Protein AF-A0A3S5DCQ7-F1 (afdb_monomer)

Radius of gyration: 18.46 Å; Cα contacts (8 Å, |Δi|>4): 56; chains: 1; bounding box: 39×28×53 Å

Sequence (82 aa):
MVNTLDAALENWGRHIYQATGREVINAPGAGAAGGMGAALLGLLNAELRAGVEIVVETLQLEQAVKDADLVMTGEGRLARQA

Solvent-accessible surface area (backbone atoms only — not comparable to full-atom values): 5179 Å² total; per-residue (Å²): 108,67,72,59,51,50,55,49,50,53,52,48,35,52,51,38,24,74,77,59,73,33,87,29,78,86,40,86,61,14,63,40,90,85,38,49,34,26,48,38,44,35,75,68,68,47,82,91,71,61,69,65,56,57,51,40,60,73,67,41,42,70,72,73,50,68,86,53,96,74,88,86,86,86,83,90,78,93,62,94,77,129

Mean predicted aligned error: 4.5 Å

Foldseek 3Di:
DVVVLVVVLVVVQVVLCVVAVDRQPPPPCCCPPNRVNSCCCRPVVDDDDDPVVVVCVVVVVCVVCVPPPDDDDDDDDDDPDD

pLDDT: mean 94.62, std 7.1, range [55.72, 98.31]

InterPro domains:
  IPR004381 Glycerate kinase [PF02595] (1-81)
  IPR004381 Glycerate kinase [PTHR21599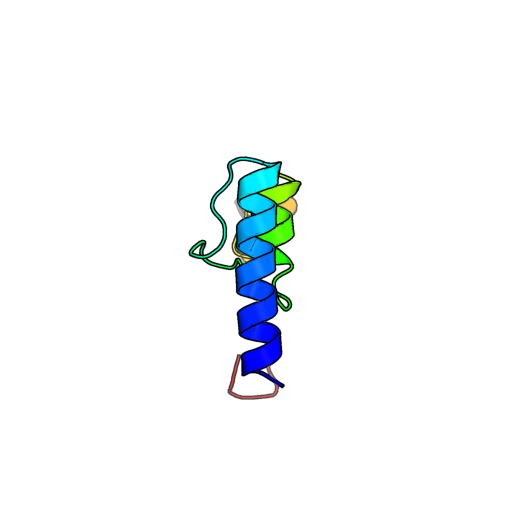]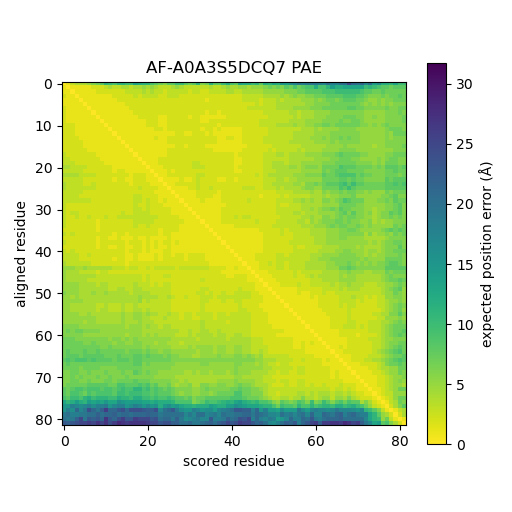 (1-81)
  IPR018193 Glycerate kinase, flavodoxin-like fold [G3DSA:3.90.1510.10] (1-59)
  IPR018197 Glycerate kinase, restriction-enzyme-like fold [G3DSA:3.40.50.10350] (60-81)
  IPR036129 Glycerate kinase superfamily [SSF110738] (1-81)

Organism: Salmonella enterica I (NCBI:txid59201)

Structure (mmCIF, N/CA/C/O backbone):
data_AF-A0A3S5DCQ7-F1
#
_entry.id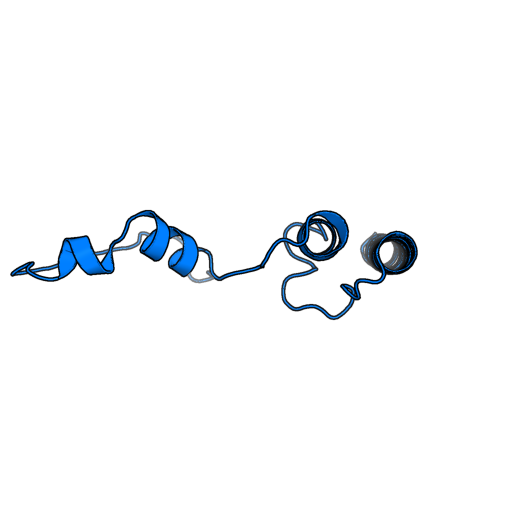   AF-A0A3S5DCQ7-F1
#
loop_
_atom_site.group_PDB
_atom_site.id
_atom_site.type_symbol
_atom_site.label_atom_id
_atom_site.label_alt_id
_atom_site.label_comp_id
_atom_site.label_asym_id
_atom_site.label_entity_id
_atom_site.label_seq_id
_atom_site.pdbx_PDB_ins_code
_atom_site.Cartn_x
_atom_site.Cartn_y
_atom_site.Cartn_z
_atom_site.occupancy
_atom_site.B_iso_or_equiv
_atom_site.auth_seq_id
_atom_site.auth_comp_id
_atom_site.auth_asym_id
_atom_site.auth_atom_id
_atom_site.pdbx_PDB_model_num
ATOM 1 N N . MET A 1 1 ? 0.011 -5.409 -26.400 1.00 86.88 1 MET A N 1
ATOM 2 C CA . MET A 1 1 ? -0.411 -4.401 -25.403 1.00 86.88 1 MET A CA 1
ATOM 3 C C . MET A 1 1 ? 0.312 -4.593 -24.076 1.00 86.88 1 MET A C 1
ATOM 5 O O . MET A 1 1 ? 1.058 -3.699 -23.720 1.00 86.88 1 MET A O 1
ATOM 9 N N . VAL A 1 2 ? 0.186 -5.743 -23.396 1.00 95.94 2 VAL A N 1
ATOM 10 C CA . VAL A 1 2 ? 0.881 -5.995 -22.110 1.00 95.94 2 VAL A CA 1
ATOM 11 C C . VAL A 1 2 ? 2.401 -5.833 -22.224 1.00 95.94 2 VAL A C 1
ATOM 13 O O . VAL A 1 2 ? 2.948 -4.993 -21.531 1.00 95.94 2 VAL A O 1
ATOM 16 N N . ASN A 1 3 ? 3.064 -6.503 -23.175 1.00 97.81 3 ASN A N 1
ATOM 17 C CA . ASN A 1 3 ? 4.524 -6.380 -23.358 1.00 97.81 3 ASN A CA 1
ATOM 18 C C . ASN A 1 3 ? 4.989 -4.937 -23.630 1.00 97.81 3 ASN A C 1
ATOM 20 O O . ASN A 1 3 ? 6.081 -4.542 -23.245 1.00 97.81 3 ASN A O 1
ATOM 24 N N . THR A 1 4 ? 4.161 -4.141 -24.314 1.00 98.00 4 THR A N 1
ATOM 25 C CA . THR A 1 4 ? 4.460 -2.730 -24.592 1.00 98.00 4 THR A CA 1
ATOM 26 C C . THR A 1 4 ? 4.397 -1.896 -23.314 1.00 98.00 4 THR A C 1
ATOM 28 O O . THR A 1 4 ? 5.258 -1.050 -23.099 1.00 98.00 4 THR A O 1
ATOM 31 N N . LEU A 1 5 ? 3.388 -2.137 -22.472 1.00 96.94 5 LEU A N 1
ATOM 32 C CA . LEU A 1 5 ? 3.230 -1.452 -21.189 1.00 96.94 5 LEU A CA 1
ATOM 33 C C . LEU A 1 5 ? 4.291 -1.896 -20.179 1.00 96.94 5 LEU A C 1
ATOM 35 O O . LEU A 1 5 ? 4.809 -1.057 -19.458 1.00 96.94 5 LEU A O 1
ATOM 39 N N . ASP A 1 6 ? 4.660 -3.173 -20.177 1.00 97.12 6 ASP A N 1
ATOM 40 C CA . ASP A 1 6 ? 5.728 -3.717 -19.337 1.00 97.12 6 ASP A CA 1
ATOM 41 C C . ASP A 1 6 ? 7.080 -3.052 -19.648 1.00 97.12 6 ASP A C 1
ATOM 43 O O . ASP A 1 6 ? 7.697 -2.447 -18.773 1.00 97.12 6 ASP A O 1
ATOM 47 N N . ALA A 1 7 ? 7.465 -2.997 -20.929 1.00 97.69 7 ALA A N 1
ATOM 48 C CA . ALA A 1 7 ? 8.669 -2.283 -21.359 1.00 97.69 7 ALA A CA 1
ATOM 49 C C . ALA A 1 7 ? 8.609 -0.771 -21.053 1.00 97.69 7 ALA A C 1
ATOM 51 O O . ALA A 1 7 ? 9.622 -0.145 -20.731 1.00 97.69 7 ALA A O 1
ATOM 52 N N . ALA A 1 8 ? 7.4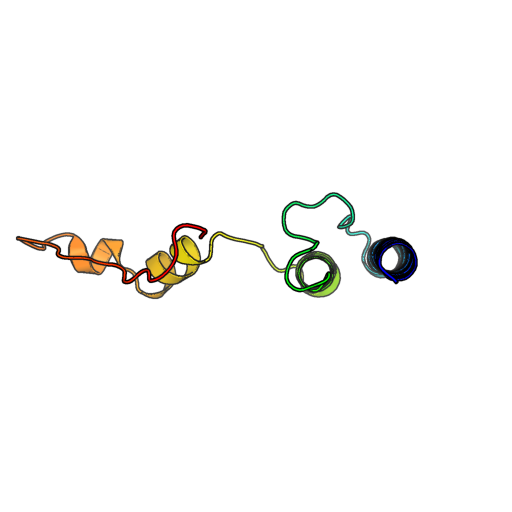23 -0.156 -21.144 1.00 97.50 8 ALA A N 1
ATOM 53 C CA . ALA A 1 8 ? 7.235 1.243 -20.768 1.00 97.50 8 ALA A CA 1
ATOM 54 C C . ALA A 1 8 ? 7.393 1.464 -19.252 1.00 97.50 8 ALA A C 1
ATOM 56 O O . ALA A 1 8 ? 7.992 2.460 -18.849 1.00 97.50 8 ALA A O 1
ATOM 57 N N . LEU A 1 9 ? 6.917 0.536 -18.417 1.00 97.44 9 LEU A N 1
ATOM 58 C CA . LEU A 1 9 ? 7.080 0.581 -16.962 1.00 97.44 9 LEU A CA 1
ATOM 59 C C . LEU A 1 9 ? 8.531 0.328 -16.533 1.00 97.44 9 LEU A C 1
ATOM 61 O O . LEU A 1 9 ? 9.011 0.975 -15.602 1.00 97.44 9 LEU A O 1
ATOM 65 N N . GLU A 1 10 ? 9.266 -0.523 -17.249 1.00 97.38 10 GLU A N 1
ATOM 66 C CA . GLU A 1 10 ? 10.707 -0.696 -17.043 1.00 97.38 10 GLU A CA 1
ATOM 67 C C . GLU A 1 10 ? 11.468 0.610 -17.340 1.00 97.38 10 GLU A C 1
ATOM 69 O O . GLU A 1 10 ? 12.277 1.073 -16.531 1.00 97.38 10 GLU A O 1
ATOM 74 N N . ASN A 1 11 ? 11.161 1.262 -18.469 1.00 97.62 11 ASN A N 1
ATOM 75 C CA . ASN A 1 11 ? 11.698 2.587 -18.800 1.00 97.62 11 ASN A CA 1
ATOM 76 C C . ASN A 1 11 ? 11.352 3.630 -17.732 1.00 97.62 11 ASN A C 1
ATOM 78 O O . ASN A 1 11 ? 12.209 4.420 -17.335 1.00 97.62 11 ASN A O 1
ATOM 82 N N . TRP A 1 12 ? 10.111 3.618 -17.248 1.00 97.25 12 TRP A N 1
ATOM 83 C CA . TRP A 1 12 ? 9.649 4.521 -16.203 1.00 97.25 12 TRP A CA 1
ATOM 84 C C . TRP A 1 12 ? 10.453 4.369 -14.908 1.00 97.25 12 TRP A C 1
ATOM 86 O O . TRP A 1 12 ? 10.985 5.355 -14.394 1.00 97.25 12 TRP A O 1
ATOM 96 N N . GLY A 1 13 ? 10.628 3.136 -14.426 1.00 97.88 13 GLY A N 1
ATOM 97 C CA . GLY A 1 13 ? 11.439 2.852 -13.243 1.00 97.88 13 GLY A CA 1
ATOM 98 C C . GLY A 1 13 ? 12.899 3.293 -13.400 1.00 97.88 13 GLY A C 1
ATOM 99 O O . GLY A 1 13 ? 13.469 3.867 -12.471 1.00 97.88 13 GLY A O 1
ATOM 100 N N . ARG A 1 14 ? 13.491 3.117 -14.593 1.00 98.00 14 ARG A N 1
ATOM 101 C CA . ARG A 1 14 ? 14.841 3.628 -14.894 1.00 98.00 14 ARG A CA 1
ATOM 102 C C . ARG A 1 14 ? 14.922 5.151 -14.812 1.00 98.00 14 ARG A C 1
ATOM 104 O O . ARG A 1 14 ? 15.877 5.671 -14.241 1.00 98.00 14 ARG A O 1
ATOM 111 N N . HIS A 1 15 ? 13.939 5.870 -15.350 1.00 97.88 15 HIS A N 1
ATOM 112 C CA . HIS A 1 15 ? 13.922 7.334 -15.291 1.00 97.88 15 HIS A CA 1
ATOM 113 C C . HIS A 1 15 ? 13.724 7.866 -13.869 1.00 97.88 15 HIS A C 1
ATOM 115 O O . HIS A 1 15 ? 14.384 8.835 -13.496 1.00 97.88 15 HIS A O 1
ATOM 121 N N . ILE A 1 16 ? 12.894 7.211 -13.051 1.00 97.94 16 ILE A N 1
ATOM 122 C CA . ILE A 1 16 ? 12.785 7.526 -11.619 1.00 97.94 16 ILE A CA 1
ATOM 123 C C . ILE A 1 16 ? 14.152 7.397 -10.939 1.00 97.94 16 ILE A C 1
ATOM 125 O O . ILE A 1 16 ? 14.569 8.318 -10.233 1.00 97.94 16 ILE A O 1
ATOM 129 N N . TYR A 1 17 ? 14.863 6.287 -11.166 1.00 97.88 17 TYR A N 1
ATOM 130 C CA . TYR A 1 17 ? 16.186 6.067 -10.579 1.00 97.88 17 TYR A CA 1
ATOM 131 C C . TYR A 1 17 ? 17.186 7.142 -11.015 1.00 97.88 17 TYR A C 1
ATOM 133 O O . TYR A 1 17 ? 17.879 7.714 -10.181 1.00 97.88 17 TYR A O 1
ATOM 141 N N . GLN A 1 18 ? 17.219 7.487 -12.302 1.00 98.00 18 GLN A N 1
ATOM 142 C CA . GLN A 1 18 ? 18.087 8.554 -12.811 1.00 98.00 18 GLN A CA 1
ATOM 143 C C . GLN A 1 18 ? 17.777 9.920 -12.184 1.00 98.00 18 GLN A C 1
ATOM 145 O O . GLN A 1 18 ? 18.697 10.678 -11.891 1.00 98.00 18 GLN A O 1
ATOM 150 N N . ALA A 1 19 ? 16.497 10.239 -11.980 1.00 97.69 19 ALA A N 1
ATOM 151 C CA . ALA A 1 19 ? 16.073 11.532 -11.449 1.00 97.69 19 ALA A CA 1
ATOM 152 C C . ALA A 1 19 ? 16.253 11.659 -9.927 1.00 97.69 19 ALA A C 1
ATOM 154 O O . ALA A 1 19 ? 16.438 12.765 -9.425 1.00 97.69 19 ALA A O 1
ATOM 155 N N . THR A 1 20 ? 16.166 10.551 -9.187 1.00 97.19 20 THR A N 1
ATOM 156 C CA . THR A 1 20 ? 16.034 10.582 -7.717 1.00 97.19 20 THR A CA 1
ATOM 157 C C . THR A 1 20 ? 17.048 9.721 -6.965 1.00 97.19 20 THR A C 1
ATOM 159 O O . THR A 1 20 ? 17.145 9.822 -5.744 1.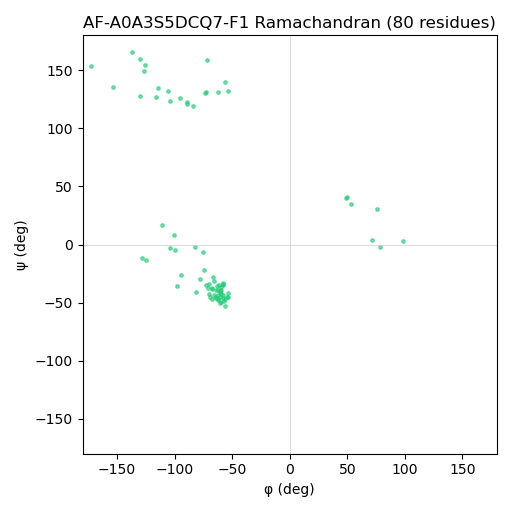00 97.19 20 THR A O 1
ATOM 162 N N . GLY A 1 21 ? 17.782 8.851 -7.663 1.00 96.75 21 GLY A N 1
ATOM 163 C CA . GLY A 1 21 ? 18.667 7.840 -7.079 1.00 96.75 21 GLY A CA 1
ATOM 164 C C . GLY A 1 21 ? 17.942 6.671 -6.401 1.00 96.75 21 GLY A C 1
ATOM 165 O O . GLY A 1 21 ? 18.596 5.817 -5.808 1.00 96.75 21 GLY A O 1
ATOM 166 N N . ARG A 1 22 ? 16.604 6.617 -6.454 1.00 95.62 22 ARG A N 1
ATOM 167 C CA . ARG A 1 22 ? 15.792 5.610 -5.755 1.00 95.62 22 ARG A CA 1
ATOM 168 C C . ARG A 1 22 ? 15.454 4.441 -6.662 1.00 95.62 22 ARG A C 1
ATOM 170 O O . ARG A 1 22 ? 14.895 4.620 -7.743 1.00 95.62 22 ARG A O 1
ATOM 177 N N . GLU A 1 23 ? 15.775 3.236 -6.210 1.00 95.56 23 GLU A N 1
ATOM 178 C CA . GLU A 1 23 ? 15.451 2.005 -6.924 1.00 95.56 23 GLU A CA 1
ATOM 179 C C . GLU A 1 23 ? 14.019 1.555 -6.598 1.00 95.56 23 GLU A C 1
ATOM 181 O O . GLU A 1 23 ? 13.689 1.300 -5.443 1.00 95.56 23 GLU A O 1
ATOM 186 N N . VAL A 1 24 ? 13.160 1.470 -7.622 1.00 96.69 24 VAL A N 1
ATOM 187 C CA . VAL A 1 24 ? 11.729 1.134 -7.456 1.00 96.69 24 VAL A CA 1
ATOM 188 C C . VAL A 1 24 ? 11.259 -0.058 -8.290 1.00 96.69 24 VAL A C 1
ATOM 190 O O . VAL A 1 24 ? 10.176 -0.571 -8.036 1.00 96.69 24 VAL A O 1
ATOM 193 N N . ILE A 1 25 ? 12.050 -0.522 -9.268 1.00 95.56 25 ILE A N 1
ATOM 194 C CA . ILE A 1 25 ? 11.639 -1.570 -10.226 1.00 95.56 25 ILE A CA 1
ATOM 195 C C . ILE A 1 25 ? 11.264 -2.873 -9.508 1.00 95.56 25 ILE A C 1
ATOM 197 O O . ILE A 1 25 ? 10.252 -3.485 -9.832 1.00 95.56 25 ILE A O 1
ATOM 201 N N . ASN A 1 26 ? 12.053 -3.260 -8.504 1.00 94.38 26 ASN A N 1
ATOM 202 C CA . ASN A 1 26 ? 11.856 -4.496 -7.745 1.00 94.38 26 ASN A CA 1
ATOM 203 C C . ASN A 1 26 ? 11.169 -4.267 -6.389 1.00 94.38 26 ASN A C 1
ATOM 205 O O . ASN A 1 26 ? 11.102 -5.182 -5.569 1.00 94.38 26 ASN A O 1
ATOM 209 N N . ALA A 1 27 ? 10.688 -3.049 -6.118 1.00 95.50 27 ALA A N 1
ATOM 210 C CA . ALA A 1 27 ? 10.087 -2.739 -4.831 1.00 95.50 27 ALA A CA 1
ATOM 211 C C . ALA A 1 27 ? 8.695 -3.398 -4.708 1.00 95.50 27 ALA A C 1
ATOM 213 O O . ALA A 1 27 ? 7.862 -3.258 -5.613 1.00 95.50 27 ALA A O 1
ATOM 214 N N . PRO A 1 28 ? 8.396 -4.096 -3.594 1.00 95.50 28 PRO A N 1
ATOM 215 C CA . PRO A 1 28 ? 7.066 -4.641 -3.349 1.00 95.50 28 PRO A CA 1
ATOM 216 C C . PRO A 1 28 ? 5.989 -3.555 -3.453 1.00 95.50 28 PRO A C 1
ATOM 218 O O . PRO A 1 28 ? 6.129 -2.468 -2.901 1.00 95.50 28 PRO A O 1
ATOM 221 N N . GLY A 1 29 ? 4.913 -3.837 -4.191 1.00 94.25 29 GLY A N 1
ATOM 222 C CA . GLY A 1 29 ? 3.823 -2.881 -4.405 1.00 94.25 29 GLY A CA 1
ATOM 223 C C . GLY A 1 29 ? 4.100 -1.785 -5.445 1.00 94.25 29 GLY A C 1
ATOM 224 O O . GLY A 1 29 ? 3.187 -1.027 -5.762 1.00 94.25 29 GLY A O 1
ATOM 225 N N . ALA A 1 30 ? 5.288 -1.724 -6.059 1.00 96.38 30 ALA A N 1
ATOM 226 C CA . ALA A 1 30 ? 5.601 -0.734 -7.096 1.00 96.38 30 ALA A CA 1
ATOM 227 C C . ALA A 1 30 ? 4.645 -0.790 -8.304 1.00 96.38 30 ALA A C 1
ATOM 229 O O . ALA A 1 30 ? 4.288 0.244 -8.870 1.00 96.38 30 ALA A O 1
ATOM 230 N N . GLY A 1 31 ? 4.169 -1.986 -8.664 1.00 95.38 31 GLY A N 1
ATOM 231 C CA . GLY A 1 31 ? 3.190 -2.191 -9.736 1.00 95.38 31 GLY A CA 1
ATOM 232 C C . GLY A 1 31 ? 1.748 -1.796 -9.385 1.00 95.38 31 GLY A C 1
ATOM 233 O O . GLY A 1 31 ? 0.885 -1.827 -10.264 1.00 95.38 31 GLY A O 1
ATOM 234 N N . ALA A 1 32 ? 1.458 -1.422 -8.132 1.00 95.75 32 ALA A N 1
ATOM 235 C CA . ALA A 1 32 ? 0.108 -1.070 -7.696 1.00 95.75 32 ALA A CA 1
ATOM 236 C C . ALA A 1 32 ? -0.484 0.061 -8.550 1.00 95.75 32 ALA A C 1
ATOM 238 O O . ALA A 1 32 ? 0.214 1.008 -8.928 1.00 95.75 32 ALA A O 1
ATOM 239 N N . ALA A 1 33 ? -1.776 -0.072 -8.867 1.00 94.81 33 ALA A N 1
ATOM 240 C CA . ALA A 1 33 ? -2.514 0.844 -9.738 1.00 94.81 33 ALA A CA 1
ATOM 241 C C . ALA A 1 33 ? -1.784 1.157 -11.065 1.00 94.81 33 ALA A C 1
ATOM 243 O O . ALA A 1 33 ? -1.775 2.295 -11.526 1.00 94.81 33 ALA A O 1
ATOM 244 N N . GLY A 1 34 ? -1.148 0.145 -11.672 1.00 94.44 34 GLY A N 1
ATOM 245 C CA . GLY A 1 34 ? -0.491 0.269 -12.977 1.00 94.44 34 GLY A CA 1
ATOM 246 C C . GLY A 1 34 ? 0.854 0.999 -12.944 1.00 94.44 34 GLY A C 1
ATOM 247 O O . GLY A 1 34 ? 1.202 1.660 -13.916 1.00 94.44 34 GLY A O 1
ATOM 248 N N . GLY A 1 35 ? 1.599 0.907 -11.837 1.00 95.69 35 GLY A N 1
ATOM 249 C CA . GLY A 1 35 ? 2.908 1.559 -11.676 1.00 95.69 35 GLY A CA 1
ATOM 250 C C . GLY A 1 35 ? 2.873 2.881 -10.903 1.00 95.69 35 GLY A C 1
ATOM 251 O O . GLY A 1 35 ? 3.910 3.524 -10.728 1.00 95.69 35 GLY A O 1
ATOM 252 N N . MET A 1 36 ? 1.703 3.290 -10.398 1.00 96.88 36 MET A N 1
ATOM 253 C CA . MET A 1 36 ? 1.585 4.459 -9.521 1.00 96.88 36 MET A CA 1
ATOM 254 C C . MET A 1 36 ? 2.354 4.254 -8.211 1.00 96.88 36 MET A C 1
ATOM 256 O O . MET A 1 36 ? 2.975 5.194 -7.721 1.00 96.88 36 MET A O 1
ATOM 260 N N . GLY A 1 37 ? 2.384 3.024 -7.683 1.00 96.69 37 GLY A N 1
ATOM 261 C CA . GLY A 1 37 ? 3.194 2.679 -6.510 1.00 96.69 37 GLY A CA 1
ATOM 262 C C . GLY A 1 37 ? 4.669 3.059 -6.685 1.00 96.69 37 GLY A C 1
ATOM 263 O O . GLY A 1 37 ? 5.244 3.707 -5.815 1.00 96.69 37 GLY A O 1
ATOM 264 N N . ALA A 1 38 ? 5.260 2.761 -7.848 1.00 97.31 38 ALA A N 1
ATOM 265 C CA . ALA A 1 38 ? 6.638 3.128 -8.176 1.00 97.31 38 ALA A CA 1
ATOM 266 C C . ALA A 1 38 ? 6.862 4.650 -8.154 1.00 97.31 38 ALA A C 1
ATOM 268 O O . ALA A 1 38 ? 7.876 5.122 -7.640 1.00 97.31 38 ALA A O 1
ATOM 269 N N . ALA A 1 39 ? 5.903 5.425 -8.673 1.00 97.06 39 ALA A N 1
ATOM 270 C CA . ALA A 1 39 ? 5.974 6.884 -8.669 1.00 97.06 39 ALA A CA 1
ATOM 271 C C . ALA A 1 39 ? 5.916 7.458 -7.244 1.00 97.06 39 ALA A C 1
ATOM 273 O O . ALA A 1 39 ? 6.705 8.338 -6.907 1.00 97.06 39 ALA A O 1
ATOM 274 N N . LEU A 1 40 ? 5.028 6.939 -6.391 1.00 97.75 40 LEU A N 1
ATOM 275 C CA . LEU A 1 40 ? 4.904 7.376 -4.997 1.00 97.75 40 LEU A CA 1
ATOM 276 C C . LEU A 1 40 ? 6.181 7.072 -4.192 1.00 97.75 40 LEU A C 1
ATOM 278 O O . LEU A 1 40 ? 6.701 7.957 -3.511 1.00 97.75 40 LEU A O 1
ATOM 282 N N . LEU A 1 41 ? 6.730 5.860 -4.326 1.00 96.88 41 LEU A N 1
ATOM 283 C CA . LEU A 1 41 ? 7.982 5.448 -3.676 1.00 96.88 41 LEU A CA 1
ATOM 284 C C . LEU A 1 41 ? 9.183 6.293 -4.142 1.00 96.88 41 LEU A C 1
ATOM 286 O O . LEU A 1 41 ? 9.993 6.777 -3.343 1.00 96.88 41 LEU A O 1
ATOM 290 N N . GLY A 1 42 ? 9.310 6.459 -5.459 1.00 96.88 42 GLY A N 1
ATOM 291 C CA . GLY A 1 42 ? 10.483 7.051 -6.091 1.00 96.88 42 GLY A CA 1
ATOM 292 C C . GLY A 1 42 ? 10.501 8.573 -6.081 1.00 96.88 42 GLY A C 1
ATOM 293 O O . GLY A 1 42 ? 11.543 9.167 -5.837 1.00 96.88 42 GLY A O 1
ATOM 294 N N . LEU A 1 43 ? 9.361 9.219 -6.323 1.00 97.50 43 LEU A N 1
ATOM 295 C CA . LEU A 1 43 ? 9.292 10.674 -6.494 1.00 97.50 43 LEU A CA 1
ATOM 296 C C . LEU A 1 43 ? 8.857 11.401 -5.224 1.00 97.50 43 LEU A C 1
ATOM 298 O O . LEU A 1 43 ? 9.332 12.502 -4.963 1.00 97.50 43 LEU A O 1
ATOM 302 N N . LEU A 1 44 ? 7.955 10.800 -4.443 1.00 97.00 44 LEU A N 1
ATOM 303 C CA . LEU A 1 44 ? 7.383 11.439 -3.253 1.00 97.00 44 LEU A CA 1
ATOM 304 C C . LEU A 1 44 ? 7.966 10.911 -1.944 1.00 97.00 44 LEU A C 1
ATOM 306 O O . LEU A 1 44 ? 7.601 11.411 -0.885 1.00 97.00 44 LEU A O 1
ATOM 310 N N . ASN A 1 45 ? 8.856 9.913 -2.003 1.00 93.12 45 ASN A N 1
ATOM 311 C CA . ASN A 1 45 ? 9.345 9.213 -0.815 1.00 93.12 45 ASN A CA 1
ATOM 312 C C . ASN A 1 45 ? 8.204 8.675 0.064 1.00 93.12 45 ASN A C 1
ATOM 314 O O . ASN A 1 45 ? 8.300 8.694 1.289 1.00 93.12 45 ASN A O 1
ATOM 318 N N . ALA A 1 46 ? 7.108 8.245 -0.561 1.00 96.12 46 ALA A N 1
ATOM 319 C CA . ALA A 1 46 ? 6.006 7.634 0.159 1.00 96.12 46 ALA A CA 1
ATOM 320 C C . ALA A 1 46 ? 6.397 6.236 0.651 1.00 96.12 46 ALA A C 1
ATOM 322 O O . ALA A 1 46 ? 7.279 5.587 0.089 1.00 96.12 46 ALA A O 1
ATOM 323 N N . GLU A 1 47 ? 5.683 5.756 1.661 1.00 94.31 47 GLU A N 1
ATOM 324 C CA . GLU A 1 47 ? 5.771 4.386 2.147 1.00 94.31 47 GLU A CA 1
ATOM 325 C C . GLU A 1 4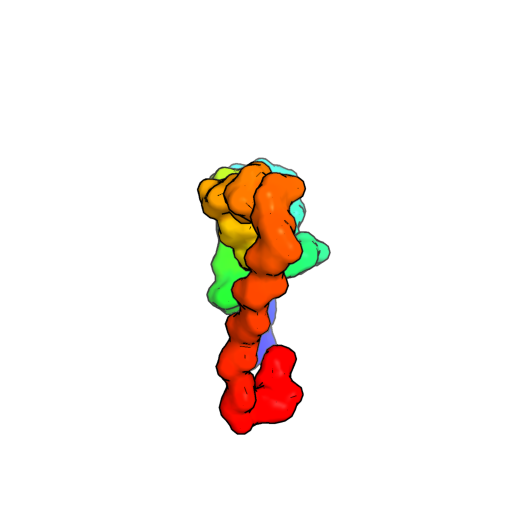7 ? 4.523 3.615 1.705 1.00 94.31 47 GLU A C 1
ATOM 327 O O . GLU A 1 47 ? 3.399 4.099 1.852 1.00 94.31 47 GLU A O 1
ATOM 332 N N . LEU A 1 48 ? 4.709 2.416 1.149 1.00 93.81 48 LEU A N 1
ATOM 333 C CA . LEU A 1 48 ? 3.599 1.514 0.857 1.00 93.81 48 LEU A CA 1
ATOM 334 C C . LEU A 1 48 ? 3.341 0.628 2.071 1.00 93.81 48 LEU A C 1
ATOM 336 O O . LEU A 1 48 ? 4.217 -0.121 2.495 1.00 93.81 48 LEU A O 1
ATOM 340 N N . ARG A 1 49 ? 2.120 0.702 2.595 1.00 95.31 49 ARG A N 1
ATOM 341 C CA . ARG A 1 49 ? 1.673 -0.033 3.781 1.00 95.31 49 ARG A CA 1
ATOM 342 C C . ARG A 1 49 ? 0.358 -0.746 3.502 1.00 95.31 49 ARG A C 1
ATOM 344 O O . ARG A 1 49 ? -0.368 -0.379 2.574 1.00 95.31 49 ARG A O 1
ATOM 351 N N . ALA A 1 50 ? 0.031 -1.761 4.300 1.00 95.00 50 ALA A N 1
ATOM 352 C CA . ALA A 1 50 ? -1.266 -2.415 4.194 1.00 95.00 50 ALA A CA 1
ATOM 353 C C . ALA A 1 50 ? -2.381 -1.405 4.512 1.00 95.00 50 ALA A C 1
ATOM 355 O O . ALA A 1 50 ? -2.331 -0.709 5.524 1.00 95.00 50 ALA A O 1
ATOM 356 N N . GLY A 1 51 ? -3.410 -1.328 3.662 1.00 94.19 51 GLY A N 1
ATOM 357 C CA . GLY A 1 51 ? -4.473 -0.326 3.823 1.00 94.19 51 GLY A CA 1
ATOM 358 C C . GLY A 1 51 ? -5.181 -0.407 5.180 1.00 94.19 51 GLY A C 1
ATOM 359 O O . GLY A 1 51 ? -5.513 0.622 5.761 1.00 94.19 51 GLY A O 1
ATOM 360 N N . VAL A 1 52 ? -5.346 -1.621 5.720 1.00 95.50 52 VAL A N 1
ATOM 361 C CA . VAL A 1 52 ? -5.931 -1.829 7.051 1.00 95.50 52 VAL A CA 1
ATOM 362 C C . VAL A 1 52 ? -5.077 -1.221 8.162 1.00 95.50 52 VAL A C 1
ATOM 364 O O . VAL A 1 52 ? -5.638 -0.610 9.062 1.00 95.50 52 VAL A O 1
ATOM 367 N N . GLU A 1 53 ? -3.747 -1.307 8.083 1.00 96.56 53 GLU A N 1
ATOM 368 C CA . GLU A 1 53 ? -2.855 -0.711 9.086 1.00 96.56 53 GLU A CA 1
ATOM 369 C C . GLU A 1 53 ? -2.986 0.810 9.088 1.00 96.56 53 GLU A C 1
ATOM 371 O O . GLU A 1 53 ? -3.172 1.407 10.145 1.00 96.56 53 GLU A O 1
ATOM 376 N N . ILE A 1 54 ? -2.989 1.426 7.899 1.00 97.06 54 ILE A N 1
ATOM 377 C CA . ILE A 1 54 ? -3.176 2.875 7.754 1.00 97.06 54 ILE A CA 1
ATOM 378 C C . ILE A 1 54 ? -4.486 3.302 8.424 1.00 97.06 54 ILE A C 1
ATOM 380 O O . ILE A 1 54 ? -4.500 4.268 9.183 1.00 97.06 54 ILE A O 1
ATOM 384 N N . VAL A 1 55 ? -5.587 2.587 8.173 1.00 97.31 55 VAL A N 1
ATOM 385 C CA . VAL A 1 55 ? -6.901 2.915 8.745 1.00 97.31 55 VAL A CA 1
ATOM 386 C C . VAL A 1 55 ? -6.925 2.696 10.261 1.00 97.31 55 VAL A C 1
ATOM 388 O O . VAL A 1 55 ? -7.381 3.578 10.985 1.00 97.31 55 VAL A O 1
ATOM 391 N N . VAL A 1 56 ? -6.421 1.558 10.747 1.00 96.81 56 VAL A N 1
ATOM 392 C CA . VAL A 1 56 ? -6.377 1.213 12.179 1.00 96.81 56 VAL A CA 1
ATOM 393 C C . VAL A 1 56 ? -5.596 2.257 12.971 1.00 96.81 56 VAL A C 1
ATOM 395 O O . VAL A 1 56 ? -6.081 2.731 13.999 1.00 96.81 56 VAL A O 1
ATOM 398 N N . GLU A 1 57 ? -4.425 2.656 12.478 1.00 97.25 57 GLU A N 1
ATOM 399 C CA . GLU A 1 57 ? -3.593 3.672 13.123 1.00 97.25 57 GLU A CA 1
ATOM 400 C C . GLU A 1 57 ? -4.216 5.063 13.038 1.00 97.25 57 GLU A C 1
ATOM 402 O O . GLU A 1 57 ? -4.277 5.773 14.041 1.00 97.25 57 GLU A O 1
ATOM 407 N N . THR A 1 58 ? -4.730 5.448 11.866 1.00 97.44 58 THR A N 1
ATOM 408 C CA . THR A 1 58 ? -5.323 6.780 1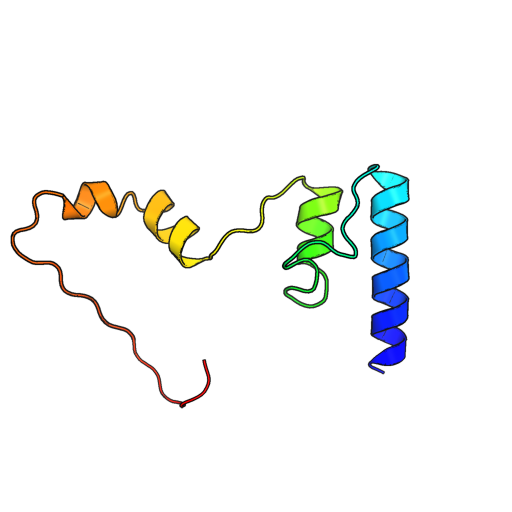1.659 1.00 97.44 58 THR A CA 1
ATOM 409 C C . THR A 1 58 ? -6.542 6.994 12.553 1.00 97.44 58 THR A C 1
ATOM 411 O O . THR A 1 58 ? -6.730 8.081 13.095 1.00 97.44 58 THR A O 1
ATOM 414 N N . LEU A 1 59 ? -7.361 5.956 12.735 1.00 97.31 59 LEU A N 1
ATOM 415 C CA . LEU A 1 59 ? -8.533 5.997 13.609 1.00 97.31 59 LEU A CA 1
ATOM 416 C C . LEU A 1 59 ? -8.190 5.759 15.085 1.00 97.31 59 LEU A C 1
ATOM 418 O O . LEU A 1 59 ? -9.093 5.798 15.917 1.00 97.31 59 LEU A O 1
ATOM 422 N N . GLN A 1 60 ? -6.917 5.501 15.411 1.00 97.44 60 GLN A N 1
ATOM 423 C CA . GLN A 1 60 ? -6.464 5.116 16.750 1.00 97.44 60 GLN A CA 1
ATOM 424 C C . GLN A 1 60 ? -7.310 3.973 17.330 1.00 97.44 60 GLN A C 1
ATOM 426 O O . GLN A 1 60 ? -7.676 3.977 18.508 1.00 97.44 60 GLN A O 1
ATOM 431 N N . LEU A 1 61 ? -7.653 2.997 16.481 1.00 97.06 61 LEU A N 1
ATOM 432 C CA . LEU A 1 61 ? -8.649 1.979 16.807 1.00 97.06 61 LEU A CA 1
ATOM 433 C C . LEU A 1 61 ? -8.245 1.167 18.041 1.00 97.06 61 LEU A C 1
ATOM 435 O O . LEU A 1 61 ? -9.101 0.866 18.863 1.00 97.06 61 LEU A O 1
ATOM 439 N N . GLU A 1 62 ? -6.950 0.882 18.208 1.00 96.81 62 GLU A N 1
ATOM 440 C CA . GLU A 1 62 ? -6.408 0.202 19.392 1.00 96.81 62 GLU A CA 1
ATOM 441 C C . GLU A 1 62 ? -6.797 0.917 20.695 1.00 96.81 62 GLU A C 1
ATOM 443 O O . GLU A 1 62 ? -7.268 0.284 21.638 1.00 96.81 62 GLU A O 1
ATOM 448 N N . GLN A 1 63 ? -6.679 2.246 20.735 1.00 97.50 63 GLN A N 1
ATOM 449 C CA . GLN A 1 63 ? -7.045 3.030 21.912 1.00 97.50 63 GLN A CA 1
ATOM 450 C C . GLN A 1 63 ? -8.564 3.115 22.090 1.00 97.50 63 GLN A C 1
ATOM 452 O O . GLN A 1 63 ? -9.046 3.112 23.222 1.00 97.50 63 GLN A O 1
ATOM 457 N N . ALA A 1 64 ? -9.318 3.172 20.992 1.00 95.81 64 ALA A N 1
ATOM 458 C CA . ALA A 1 64 ? -10.775 3.231 21.031 1.00 95.81 64 ALA A CA 1
ATOM 459 C C . ALA A 1 64 ? -11.409 1.946 21.593 1.00 95.81 64 ALA A C 1
ATOM 461 O O . ALA A 1 64 ? -12.463 2.016 22.222 1.00 95.81 64 ALA A O 1
ATOM 462 N N . VAL A 1 65 ? -10.778 0.785 21.386 1.00 96.88 65 VAL A N 1
ATOM 463 C CA . VAL A 1 65 ? -11.304 -0.518 21.836 1.00 96.88 65 VAL A CA 1
ATOM 464 C C . VAL A 1 65 ? -10.686 -1.029 23.137 1.00 96.88 65 VAL A C 1
ATOM 466 O O . VAL A 1 65 ? -11.121 -2.059 23.644 1.00 96.88 65 VAL A O 1
ATOM 469 N N . LYS A 1 66 ? -9.686 -0.331 23.684 1.00 97.50 66 LYS A N 1
ATOM 470 C CA . LYS A 1 66 ? -8.863 -0.798 24.811 1.00 97.50 66 LYS A CA 1
ATOM 471 C C . LYS A 1 66 ? -9.665 -1.239 26.040 1.00 97.50 66 LYS A C 1
ATOM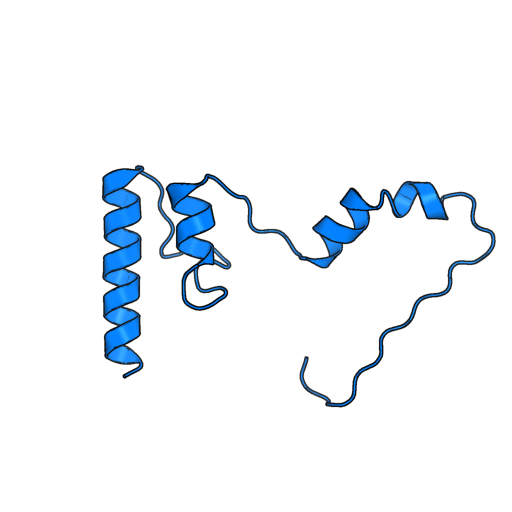 473 O O . LYS A 1 66 ? -9.336 -2.259 26.635 1.00 97.50 66 LYS A O 1
ATOM 478 N N . ASP A 1 67 ? -10.701 -0.480 26.386 1.00 97.31 67 ASP A N 1
ATOM 479 C CA . ASP A 1 67 ? -11.548 -0.717 27.562 1.00 97.31 67 ASP A CA 1
ATOM 480 C C . ASP A 1 67 ? -12.966 -1.173 27.170 1.00 97.31 67 ASP A C 1
ATOM 482 O O . ASP A 1 67 ? -13.902 -1.073 27.960 1.00 97.31 67 ASP A O 1
ATOM 486 N N . ALA A 1 68 ? -13.156 -1.628 25.926 1.00 97.56 68 ALA A N 1
ATOM 487 C CA . ALA A 1 68 ? -14.457 -2.088 25.461 1.00 97.56 68 ALA A CA 1
ATOM 488 C C . ALA A 1 68 ? -14.797 -3.459 26.066 1.00 97.56 68 ALA A C 1
ATOM 490 O O . ALA A 1 68 ? -14.026 -4.409 25.942 1.00 97.56 68 ALA A O 1
ATOM 491 N N . ASP A 1 69 ? -15.998 -3.593 26.635 1.00 98.31 69 ASP A N 1
ATOM 492 C CA . ASP A 1 69 ? -16.501 -4.884 27.128 1.00 98.31 69 ASP A CA 1
ATOM 493 C C . ASP A 1 69 ? -16.756 -5.889 25.986 1.00 98.31 69 ASP A C 1
ATOM 495 O O . ASP A 1 69 ? -16.694 -7.105 26.179 1.00 98.31 69 ASP A O 1
ATOM 499 N N . LEU A 1 70 ? -17.059 -5.386 24.781 1.00 97.56 70 LEU A N 1
ATOM 500 C CA . LEU A 1 70 ? -17.299 -6.1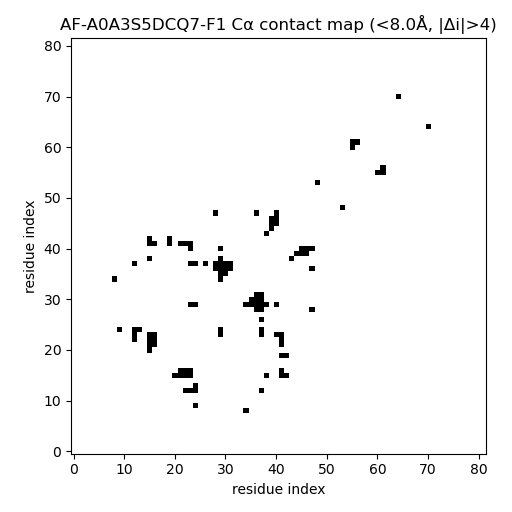75 23.574 1.00 97.56 70 LEU A CA 1
ATOM 501 C C . LEU A 1 70 ? -16.969 -5.363 22.316 1.00 97.56 70 LEU A C 1
ATOM 503 O O . LEU A 1 70 ? -17.409 -4.224 22.167 1.00 97.56 70 LEU A O 1
ATOM 507 N N . VAL A 1 71 ? -16.276 -5.992 21.365 1.00 96.81 71 VAL A N 1
ATOM 508 C CA . VAL A 1 71 ? -16.030 -5.447 20.022 1.00 96.81 71 VAL A CA 1
ATOM 509 C C . VAL A 1 71 ? -16.716 -6.336 18.991 1.00 96.81 71 VAL A C 1
ATOM 511 O O . VAL A 1 71 ? -16.495 -7.546 18.957 1.00 96.81 71 VAL A O 1
ATOM 514 N N . MET A 1 72 ? -17.535 -5.734 18.128 1.00 96.56 72 MET A N 1
ATOM 515 C CA . MET A 1 72 ? -18.161 -6.409 16.990 1.00 96.56 72 MET A CA 1
ATOM 516 C C . MET A 1 72 ? -17.620 -5.828 15.685 1.00 96.56 72 MET A C 1
ATOM 518 O O . MET A 1 72 ? -17.537 -4.613 15.528 1.00 96.56 72 MET A O 1
ATOM 522 N N . THR A 1 73 ? -17.274 -6.700 14.741 1.00 95.25 73 THR A N 1
ATOM 523 C CA . THR A 1 73 ? -16.808 -6.330 13.399 1.00 95.25 73 THR A CA 1
ATOM 524 C C . THR A 1 73 ? -17.460 -7.231 12.353 1.00 95.25 73 THR A C 1
ATOM 526 O O . THR A 1 73 ? -18.052 -8.259 12.687 1.00 95.25 73 THR A O 1
ATOM 529 N N . GLY A 1 74 ? -17.370 -6.852 11.084 1.00 93.38 74 GLY A N 1
ATOM 530 C CA . GLY A 1 74 ? -17.875 -7.644 9.975 1.00 93.38 74 GLY A CA 1
ATOM 531 C C . GLY A 1 74 ? -17.471 -7.052 8.633 1.00 93.38 74 GLY A C 1
ATOM 532 O O . GLY A 1 74 ? -17.274 -5.847 8.504 1.00 93.38 74 GLY A O 1
ATOM 533 N N . GLU A 1 75 ? -17.380 -7.912 7.626 1.00 92.81 75 GLU A N 1
ATOM 534 C CA . GLU A 1 75 ? -17.214 -7.518 6.230 1.00 92.81 75 GLU A CA 1
ATOM 535 C C . GLU A 1 75 ? -18.300 -8.174 5.371 1.00 92.81 75 GLU A C 1
ATOM 537 O O . GLU A 1 75 ? -18.785 -9.267 5.670 1.00 92.81 75 GLU A O 1
ATOM 542 N N . GLY A 1 76 ? -18.704 -7.494 4.299 1.00 91.31 76 GLY A N 1
ATOM 543 C CA . GLY A 1 76 ? -19.625 -8.036 3.306 1.00 91.31 76 GLY A CA 1
ATOM 544 C C . GLY A 1 76 ? -18.867 -8.436 2.047 1.00 91.31 76 GLY A C 1
ATOM 545 O O . GLY A 1 76 ? -18.221 -7.591 1.432 1.00 91.31 76 GLY A O 1
ATOM 546 N N . ARG A 1 77 ? -18.977 -9.701 1.623 1.00 87.12 77 ARG A N 1
ATOM 547 C CA . ARG A 1 77 ? -18.364 -10.182 0.377 1.00 87.12 77 ARG A CA 1
ATOM 548 C C . ARG A 1 77 ? -19.366 -10.938 -0.489 1.00 87.12 77 ARG A C 1
ATOM 550 O O . ARG A 1 77 ? -20.004 -11.878 -0.027 1.00 87.12 77 ARG A O 1
ATOM 557 N N . LEU A 1 78 ? -19.468 -10.544 -1.760 1.00 83.81 78 LEU A N 1
ATOM 558 C CA . LEU A 1 78 ? -20.400 -11.142 -2.726 1.00 83.81 78 LEU A CA 1
ATOM 559 C C . LEU A 1 78 ? -19.774 -12.260 -3.583 1.00 83.81 78 LEU A C 1
ATOM 561 O O . LEU A 1 78 ? -20.491 -13.154 -4.021 1.00 83.81 78 LEU A O 1
ATOM 565 N N . ALA A 1 79 ? -18.454 -12.253 -3.808 1.00 80.50 79 ALA A N 1
ATOM 566 C CA . ALA A 1 79 ? -17.747 -13.246 -4.628 1.00 80.50 79 ALA A CA 1
ATOM 567 C C . ALA A 1 79 ? -16.589 -13.905 -3.863 1.00 80.50 79 ALA A C 1
ATOM 569 O O . ALA A 1 79 ? -16.050 -13.335 -2.921 1.00 80.50 79 ALA A O 1
ATOM 570 N N . ARG A 1 80 ? -16.206 -15.134 -4.242 1.00 75.06 80 ARG A N 1
ATOM 571 C CA . ARG A 1 80 ? -15.222 -15.934 -3.488 1.00 75.06 80 ARG A CA 1
ATOM 572 C C . ARG A 1 80 ? -13.769 -15.454 -3.645 1.00 75.06 80 ARG A C 1
ATOM 574 O O . ARG A 1 80 ? -12.951 -15.762 -2.778 1.00 75.06 80 ARG A O 1
ATOM 581 N N . GLN A 1 81 ? -13.438 -14.722 -4.703 1.00 57.12 81 GLN A N 1
ATOM 582 C CA . GLN A 1 81 ? -12.118 -14.114 -4.859 1.00 57.12 81 GLN A CA 1
ATOM 583 C C . GLN A 1 81 ? -12.108 -12.721 -4.216 1.00 57.12 81 GLN A C 1
ATOM 585 O O . GLN A 1 81 ? -12.945 -11.886 -4.554 1.00 57.12 81 GLN A O 1
ATOM 590 N N . ALA A 1 82 ? -11.191 -12.530 -3.266 1.00 55.72 82 ALA A N 1
ATOM 591 C CA . ALA A 1 82 ? -10.748 -11.228 -2.775 1.00 55.72 82 ALA A CA 1
ATOM 592 C C . ALA A 1 82 ? -9.382 -10.937 -3.402 1.00 55.72 82 ALA A C 1
ATOM 594 O O . ALA A 1 82 ? -8.624 -11.923 -3.568 1.00 55.72 82 ALA A O 1
#

Secondary structure (DSSP, 8-state):
-HHHHHHHHHHHHHHHHHHHS---TTSTTTTHHHHHHHHHHHHS------HHHHHHHHTTHHHHHTT-S--------SSS--